Protein AF-T1G4D8-F1 (afdb_monomer_lite)

Structure (mmCIF, N/CA/C/O backbone):
data_AF-T1G4D8-F1
#
_entry.id   AF-T1G4D8-F1
#
loop_
_atom_site.group_PDB
_atom_site.id
_atom_site.type_symbol
_atom_site.label_atom_id
_atom_site.label_alt_id
_atom_site.label_comp_id
_atom_site.label_asym_id
_atom_site.label_entity_id
_atom_site.label_seq_id
_atom_site.pdbx_PDB_ins_code
_atom_site.Cartn_x
_atom_site.Cartn_y
_atom_site.Cartn_z
_atom_site.occupancy
_atom_site.B_iso_or_equiv
_atom_site.auth_seq_id
_atom_site.auth_comp_id
_atom_site.auth_asym_id
_atom_site.auth_atom_id
_atom_site.pdbx_PDB_model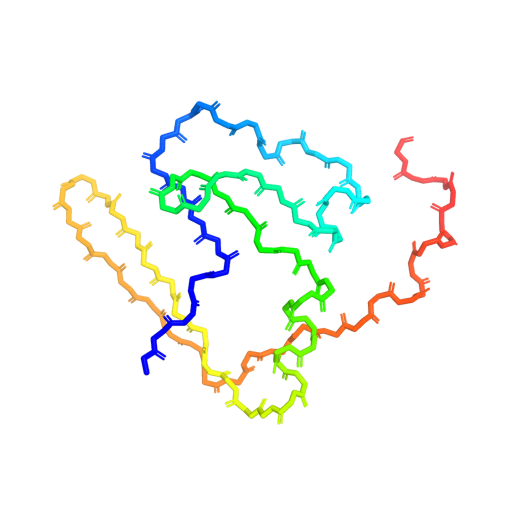_num
ATOM 1 N N . GLY A 1 1 ? -5.899 -12.769 6.773 1.00 92.06 1 GLY A N 1
ATOM 2 C CA . GLY A 1 1 ? -4.905 -12.673 5.680 1.00 92.06 1 GLY A CA 1
ATOM 3 C C . GLY A 1 1 ? -4.496 -11.224 5.486 1.00 92.06 1 GLY A C 1
ATOM 4 O O . GLY A 1 1 ? -5.079 -10.374 6.148 1.00 92.06 1 GLY A O 1
ATOM 5 N N . TRP A 1 2 ? -3.529 -10.943 4.608 1.00 94.75 2 TRP A N 1
ATOM 6 C CA . TRP A 1 2 ? -3.049 -9.580 4.326 1.00 94.75 2 TRP A CA 1
ATOM 7 C C . TRP A 1 2 ? -3.651 -9.024 3.032 1.00 94.75 2 TRP A C 1
ATOM 9 O O . TRP A 1 2 ? -3.683 -9.714 2.014 1.00 94.75 2 TRP A O 1
ATOM 19 N N . ILE A 1 3 ? -4.102 -7.770 3.069 1.00 95.94 3 ILE A N 1
ATOM 20 C CA . ILE A 1 3 ? -4.500 -7.016 1.876 1.00 95.94 3 ILE A CA 1
ATOM 21 C C . ILE A 1 3 ? -3.265 -6.265 1.381 1.00 95.94 3 ILE A C 1
ATOM 23 O O . ILE A 1 3 ? -2.709 -5.441 2.103 1.00 95.94 3 ILE A O 1
ATOM 27 N N . VAL A 1 4 ? -2.836 -6.526 0.146 1.00 96.69 4 VAL A N 1
ATOM 28 C CA . VAL A 1 4 ? -1.714 -5.794 -0.453 1.00 96.69 4 VAL A CA 1
ATOM 29 C C . VAL A 1 4 ? -2.204 -4.413 -0.887 1.00 96.69 4 VAL A C 1
ATOM 31 O O . VAL A 1 4 ? -3.063 -4.301 -1.761 1.00 96.69 4 VAL A O 1
ATOM 34 N N . ILE A 1 5 ? -1.665 -3.364 -0.266 1.00 96.75 5 ILE A N 1
ATOM 35 C CA . ILE A 1 5 ? -2.018 -1.967 -0.571 1.00 96.75 5 ILE A CA 1
ATOM 36 C C . ILE A 1 5 ? -1.027 -1.298 -1.537 1.00 96.75 5 ILE A C 1
ATOM 38 O O . ILE A 1 5 ? -1.394 -0.373 -2.263 1.00 96.75 5 ILE A O 1
ATOM 42 N N . VAL A 1 6 ? 0.215 -1.789 -1.575 1.00 96.75 6 VAL A N 1
ATOM 43 C CA . VAL A 1 6 ? 1.301 -1.331 -2.450 1.00 96.75 6 VAL A CA 1
ATOM 44 C C . VAL A 1 6 ? 2.157 -2.526 -2.827 1.00 96.75 6 VAL A C 1
ATOM 46 O O . VAL A 1 6 ? 2.458 -3.355 -1.972 1.00 96.75 6 VAL A O 1
ATOM 49 N N . GLN A 1 7 ? 2.599 -2.589 -4.079 1.00 96.69 7 GLN A N 1
ATOM 50 C CA . GLN A 1 7 ? 3.596 -3.564 -4.508 1.00 96.69 7 GLN A CA 1
ATOM 51 C C . GLN A 1 7 ? 4.605 -2.921 -5.460 1.00 96.69 7 GLN A C 1
ATOM 53 O O . GLN A 1 7 ? 4.234 -2.172 -6.368 1.00 96.69 7 GLN A O 1
ATOM 58 N N . ARG A 1 8 ? 5.890 -3.219 -5.238 1.00 95.44 8 ARG A N 1
ATOM 59 C CA . ARG A 1 8 ? 7.021 -2.836 -6.091 1.00 95.44 8 ARG A CA 1
ATOM 60 C C . ARG A 1 8 ? 7.854 -4.084 -6.366 1.00 95.44 8 ARG A C 1
ATOM 62 O O . ARG A 1 8 ? 8.520 -4.585 -5.470 1.00 95.44 8 ARG A O 1
ATOM 69 N N . VAL A 1 9 ? 7.788 -4.583 -7.594 1.00 93.44 9 VAL A N 1
ATOM 70 C CA . VAL A 1 9 ? 8.553 -5.747 -8.066 1.00 93.44 9 VAL A CA 1
ATOM 71 C C . VAL A 1 9 ? 9.738 -5.299 -8.917 1.00 93.44 9 VAL A C 1
ATOM 73 O O . VAL A 1 9 ? 10.823 -5.858 -8.807 1.00 93.44 9 VAL A O 1
ATOM 76 N N . ASN A 1 10 ? 9.544 -4.282 -9.761 1.00 89.00 10 ASN A N 1
ATOM 77 C CA . ASN A 1 10 ? 10.578 -3.759 -10.654 1.00 89.00 10 ASN A CA 1
ATOM 78 C C . ASN A 1 10 ? 10.325 -2.275 -11.013 1.00 89.00 10 ASN A C 1
ATOM 80 O O . ASN A 1 10 ? 9.491 -1.602 -10.400 1.00 89.00 10 ASN A O 1
ATOM 84 N N . GLY A 1 11 ? 11.084 -1.747 -11.979 1.00 88.94 11 GLY A N 1
ATOM 85 C CA . GLY A 1 11 ? 11.044 -0.344 -12.409 1.00 88.94 11 GLY A CA 1
ATOM 86 C C . GLY A 1 11 ? 10.007 -0.001 -13.486 1.00 88.94 11 GLY A C 1
ATOM 87 O O . GLY A 1 11 ? 9.934 1.157 -13.883 1.00 88.94 11 GLY A O 1
ATOM 88 N N . ASP A 1 12 ? 9.193 -0.955 -13.947 1.00 90.50 12 ASP A N 1
ATOM 89 C CA . ASP A 1 12 ? 8.398 -0.805 -15.184 1.00 90.50 12 ASP A CA 1
ATOM 90 C C . ASP A 1 12 ? 7.161 0.099 -15.036 1.00 90.50 12 ASP A C 1
ATOM 92 O O . ASP A 1 12 ? 6.469 0.401 -16.006 1.00 90.50 12 ASP A O 1
ATOM 96 N N . GLN A 1 13 ? 6.851 0.532 -13.815 1.00 92.12 13 GLN A N 1
ATOM 97 C CA . GLN A 1 13 ? 5.729 1.414 -13.514 1.00 92.12 13 GLN A CA 1
ATOM 98 C C . GLN A 1 13 ? 6.244 2.656 -12.793 1.00 92.12 13 GLN A C 1
ATOM 100 O O . GLN A 1 13 ? 6.814 2.563 -11.706 1.00 92.12 13 GLN A O 1
ATOM 105 N N . SER A 1 14 ? 5.964 3.836 -13.347 1.00 92.75 14 SER A N 1
ATOM 106 C CA . SER A 1 14 ? 6.247 5.092 -12.650 1.00 92.75 14 SER A CA 1
ATOM 107 C C . SER A 1 14 ? 5.316 5.282 -11.448 1.00 92.75 14 SER A C 1
ATOM 109 O O . SER A 1 14 ? 4.090 5.158 -11.566 1.00 92.75 14 SER A O 1
ATOM 111 N N . PHE A 1 15 ? 5.920 5.638 -10.311 1.00 94.81 15 PHE A N 1
ATOM 112 C CA . PHE A 1 15 ? 5.249 6.125 -9.101 1.00 94.81 15 PHE A CA 1
ATOM 113 C C . PHE A 1 15 ? 5.382 7.648 -8.955 1.00 94.81 15 PHE A C 1
ATOM 115 O O . PHE A 1 15 ? 4.884 8.229 -7.999 1.00 94.81 15 PHE A O 1
ATOM 122 N N . TYR A 1 16 ? 5.998 8.336 -9.916 1.00 95.25 16 TYR A N 1
ATOM 123 C CA . TYR A 1 16 ? 5.914 9.790 -9.982 1.00 95.25 16 TYR A CA 1
ATOM 124 C C . TYR A 1 16 ? 4.570 10.169 -10.621 1.00 95.25 16 TYR A C 1
ATOM 126 O O . TYR A 1 16 ? 4.422 10.155 -11.845 1.00 95.25 16 TYR A O 1
ATOM 134 N N . ARG A 1 17 ? 3.550 10.375 -9.779 1.00 93.62 17 ARG A N 1
ATOM 135 C CA . ARG A 1 17 ? 2.144 10.576 -10.168 1.00 93.62 17 ARG A CA 1
ATOM 136 C C . ARG A 1 17 ? 1.536 11.760 -9.417 1.00 93.62 17 ARG A C 1
ATOM 138 O O . ARG A 1 17 ? 1.9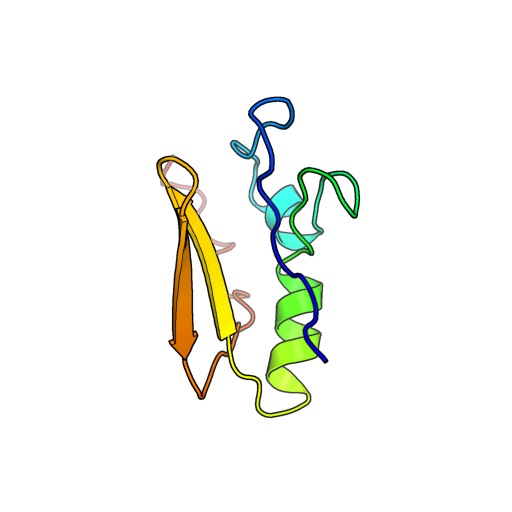80 12.098 -8.326 1.00 93.62 17 ARG A O 1
ATOM 145 N N . ASN A 1 18 ? 0.497 12.360 -9.996 1.00 93.69 18 ASN A N 1
ATOM 146 C CA . ASN A 1 18 ? -0.238 13.451 -9.357 1.00 93.69 18 ASN A CA 1
ATOM 147 C C . ASN A 1 18 ? -1.151 12.953 -8.218 1.00 93.69 18 ASN A C 1
ATOM 149 O O . ASN A 1 18 ? -1.419 11.755 -8.082 1.00 93.69 18 ASN A O 1
ATOM 153 N N . TRP A 1 19 ? -1.664 13.898 -7.427 1.00 93.12 19 TRP A N 1
ATOM 154 C CA . TRP A 1 19 ? -2.545 13.622 -6.289 1.00 93.12 19 TRP A CA 1
ATOM 155 C C . TRP A 1 19 ? -3.781 12.802 -6.665 1.00 93.12 19 TRP A C 1
ATOM 157 O O . TRP A 1 19 ? -4.075 11.805 -6.011 1.00 93.12 19 TRP A O 1
ATOM 167 N N . ALA A 1 20 ? -4.477 13.179 -7.742 1.00 94.25 20 ALA A N 1
ATOM 168 C CA . ALA A 1 20 ? -5.683 12.482 -8.187 1.00 94.25 20 ALA A CA 1
ATOM 169 C C . ALA A 1 20 ? -5.415 10.990 -8.454 1.00 94.25 20 ALA A C 1
ATOM 171 O O . ALA A 1 20 ? -6.196 10.137 -8.041 1.00 94.25 20 ALA A O 1
ATOM 172 N N . THR A 1 21 ? -4.262 10.673 -9.049 1.00 95.44 21 THR A N 1
ATOM 173 C CA . THR A 1 21 ? -3.837 9.296 -9.335 1.00 95.44 21 THR A CA 1
ATOM 174 C C . THR A 1 21 ? -3.520 8.515 -8.054 1.00 95.44 21 THR A C 1
ATOM 176 O O . THR A 1 21 ? -3.891 7.350 -7.921 1.00 95.44 21 THR A O 1
ATOM 179 N N . TYR A 1 22 ? -2.872 9.144 -7.069 1.00 95.19 22 TYR A N 1
ATOM 180 C CA . TYR A 1 22 ? -2.632 8.529 -5.755 1.00 95.19 22 TYR A CA 1
ATOM 181 C C . TYR A 1 22 ? -3.919 8.333 -4.947 1.00 95.19 22 TYR A C 1
ATOM 183 O O . TYR A 1 22 ? -4.051 7.350 -4.208 1.00 95.19 22 TYR A O 1
ATOM 191 N N . LYS A 1 23 ? -4.881 9.242 -5.112 1.00 94.56 23 LYS A N 1
ATOM 192 C CA . LYS A 1 23 ? -6.204 9.164 -4.499 1.00 94.56 23 LYS A CA 1
ATOM 193 C C . LYS A 1 23 ? -6.988 7.962 -5.032 1.00 94.56 23 LYS A C 1
ATOM 195 O O . LYS A 1 23 ? -7.444 7.148 -4.229 1.00 94.56 23 LYS A O 1
ATOM 200 N N . SER A 1 24 ? -7.053 7.803 -6.358 1.00 95.81 24 SER A N 1
ATOM 201 C CA . SER A 1 24 ? -7.804 6.730 -7.031 1.00 95.81 24 SER A CA 1
ATOM 202 C C . SER A 1 24 ? -7.120 5.358 -7.003 1.00 95.81 24 SER A C 1
ATOM 204 O O . SER A 1 24 ? -7.796 4.326 -6.995 1.00 95.81 24 SER A O 1
ATOM 206 N N . GLY A 1 25 ? -5.785 5.328 -7.009 1.00 96.56 25 GLY A N 1
ATOM 207 C CA . GLY A 1 25 ? -5.014 4.110 -7.262 1.00 96.56 25 GLY A CA 1
ATOM 208 C C . GLY A 1 25 ? -4.535 4.003 -8.709 1.00 96.56 25 GLY A C 1
ATOM 209 O O . GLY A 1 25 ? -5.087 4.639 -9.608 1.00 96.56 25 GLY A O 1
ATOM 210 N N . PHE A 1 26 ? -3.492 3.200 -8.927 1.00 96.81 26 PHE A N 1
ATOM 211 C CA . PHE A 1 26 ? -2.902 2.951 -10.246 1.00 96.81 26 PHE A CA 1
ATOM 212 C C . PHE A 1 26 ? -2.073 1.662 -10.278 1.00 96.81 26 PHE A C 1
ATOM 214 O O . PHE A 1 26 ? -1.687 1.125 -9.241 1.00 96.81 26 PHE A O 1
ATOM 221 N N . GLY A 1 27 ? -1.728 1.214 -11.488 1.00 95.69 27 GLY A N 1
ATOM 222 C CA . GLY A 1 27 ? -0.889 0.039 -11.724 1.00 95.69 27 GLY A CA 1
ATOM 223 C C . GLY A 1 27 ? -1.689 -1.247 -11.926 1.00 95.69 27 GLY A C 1
ATOM 224 O O . GLY A 1 27 ? -2.909 -1.219 -12.073 1.00 95.69 27 GLY A O 1
ATOM 225 N N . ILE A 1 28 ? -0.979 -2.373 -11.973 1.00 94.31 28 ILE A N 1
ATOM 226 C CA . ILE A 1 28 ? -1.551 -3.692 -12.268 1.00 94.31 28 ILE A CA 1
ATOM 227 C C . ILE A 1 28 ? -1.381 -4.577 -11.037 1.00 94.31 28 ILE A C 1
ATOM 229 O O . ILE A 1 28 ? -0.268 -4.747 -10.534 1.00 94.31 28 ILE A O 1
ATOM 233 N N . TYR A 1 29 ? -2.488 -5.147 -10.566 1.00 87.06 29 TYR A N 1
ATOM 234 C CA . TYR A 1 29 ? -2.492 -6.065 -9.431 1.00 87.06 29 TYR A CA 1
ATOM 235 C C . TYR A 1 29 ? -1.549 -7.259 -9.685 1.00 87.06 29 TYR A C 1
ATOM 237 O O . TYR A 1 29 ? -1.418 -7.709 -10.822 1.00 87.06 29 TYR A O 1
ATOM 245 N N . TYR A 1 30 ? -0.852 -7.730 -8.645 1.00 86.25 30 TYR A N 1
ATOM 246 C CA . TYR A 1 30 ? 0.254 -8.710 -8.709 1.00 86.25 30 TYR A CA 1
ATOM 247 C C . TYR A 1 30 ? 1.530 -8.272 -9.452 1.00 86.25 30 TYR A C 1
ATOM 249 O O . TYR A 1 30 ? 2.465 -9.063 -9.583 1.00 86.25 30 TYR A O 1
ATOM 257 N N . ARG A 1 31 ? 1.601 -7.029 -9.939 1.00 92.69 31 ARG A N 1
ATOM 258 C CA . ARG A 1 31 ? 2.822 -6.424 -10.490 1.00 92.69 31 ARG A CA 1
ATOM 259 C C . ARG A 1 31 ? 3.223 -5.226 -9.632 1.00 92.69 31 ARG A C 1
ATOM 261 O O . ARG A 1 31 ? 3.417 -5.350 -8.430 1.00 92.69 31 ARG A O 1
ATOM 268 N N . ASN A 1 32 ? 3.339 -4.054 -10.246 1.00 95.81 32 ASN A N 1
ATOM 269 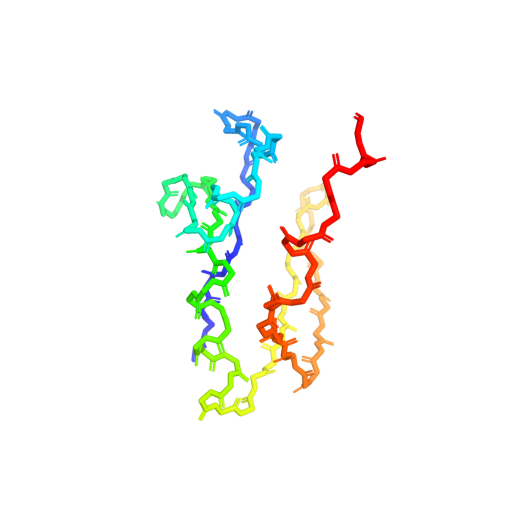C CA . ASN A 1 32 ? 3.535 -2.800 -9.546 1.00 95.81 32 ASN A CA 1
ATOM 270 C C . ASN A 1 32 ? 2.193 -2.077 -9.454 1.00 95.81 32 ASN A C 1
ATOM 272 O O . ASN A 1 32 ? 1.614 -1.737 -10.492 1.00 95.81 32 ASN A O 1
ATOM 276 N N . PHE A 1 33 ? 1.711 -1.820 -8.241 1.00 96.94 33 PHE A N 1
ATOM 277 C CA . PHE A 1 33 ? 0.465 -1.083 -8.052 1.00 96.94 33 PHE A CA 1
ATOM 278 C C . PHE A 1 33 ? 0.409 -0.319 -6.730 1.00 96.94 33 PHE A C 1
ATOM 280 O O . PHE A 1 33 ? 1.168 -0.576 -5.793 1.00 96.94 33 PHE A O 1
ATOM 287 N N . TRP A 1 34 ? -0.530 0.620 -6.693 1.00 97.56 34 TRP A N 1
ATOM 288 C CA . TRP A 1 34 ? -0.951 1.401 -5.542 1.00 97.56 34 TRP A CA 1
ATOM 289 C C . TRP A 1 34 ? -2.475 1.314 -5.444 1.00 97.56 34 TRP A C 1
ATOM 291 O O . TRP A 1 34 ? -3.177 1.673 -6.392 1.00 97.56 34 TRP A O 1
ATOM 301 N N . LEU A 1 35 ? -2.998 0.833 -4.314 1.00 97.19 35 LEU A N 1
ATOM 302 C CA . LEU A 1 35 ? -4.428 0.555 -4.147 1.00 97.19 35 LEU A CA 1
ATOM 303 C C . LEU A 1 35 ? -5.308 1.807 -4.306 1.00 97.19 35 LEU A C 1
ATOM 305 O O . LEU A 1 35 ? -6.412 1.719 -4.850 1.00 97.19 35 LEU A O 1
ATOM 309 N N . GLY A 1 36 ? -4.798 2.959 -3.863 1.00 96.50 36 GLY A N 1
ATOM 310 C CA . GLY A 1 36 ? -5.516 4.232 -3.800 1.00 96.50 36 GLY A CA 1
ATOM 311 C C . GLY A 1 36 ? -5.838 4.648 -2.366 1.00 96.50 36 GLY A C 1
ATOM 312 O O . GLY A 1 36 ? -6.276 3.830 -1.553 1.00 96.50 36 GLY A O 1
ATOM 313 N N . LEU A 1 37 ? -5.621 5.928 -2.052 1.00 96.00 37 LEU A N 1
ATOM 314 C CA . LEU A 1 37 ? -5.850 6.476 -0.710 1.00 96.00 37 LEU A CA 1
ATOM 315 C C . LEU A 1 37 ? -7.321 6.408 -0.291 1.00 96.00 37 LEU A C 1
ATOM 317 O O . LEU A 1 37 ? -7.590 6.156 0.877 1.00 96.00 37 LEU A O 1
ATOM 321 N N . GLU A 1 38 ? -8.272 6.572 -1.216 1.00 95.50 38 GLU A N 1
ATOM 322 C CA . GLU A 1 38 ? -9.705 6.466 -0.890 1.00 95.50 38 GLU A CA 1
ATOM 323 C C . GLU A 1 38 ? -10.073 5.067 -0.388 1.00 95.50 38 GLU A C 1
ATOM 325 O O . GLU A 1 38 ? -10.730 4.925 0.643 1.00 95.50 38 GLU A O 1
ATOM 330 N N . LYS A 1 39 ? -9.584 4.026 -1.069 1.00 95.69 39 LYS A N 1
ATOM 331 C CA . LYS A 1 39 ? -9.818 2.633 -0.666 1.00 95.69 39 LYS A CA 1
ATOM 332 C C . LYS A 1 39 ? -9.103 2.310 0.642 1.00 95.69 39 LYS A C 1
ATOM 334 O O . LYS A 1 39 ? -9.683 1.675 1.513 1.00 95.69 39 LYS A O 1
ATOM 339 N N . MET A 1 40 ? -7.862 2.773 0.812 1.00 96.44 40 MET A N 1
ATOM 340 C CA . MET A 1 40 ? -7.123 2.591 2.067 1.00 96.44 40 MET A CA 1
ATOM 341 C C . MET A 1 40 ? -7.789 3.299 3.247 1.00 96.44 40 MET A C 1
ATOM 343 O O . MET A 1 40 ? -7.831 2.746 4.344 1.00 96.44 40 MET A O 1
ATOM 347 N N . HIS A 1 41 ? -8.345 4.490 3.030 1.00 95.31 41 HIS A N 1
ATOM 348 C CA . HIS A 1 41 ? -9.119 5.198 4.039 1.00 95.31 41 HIS A CA 1
ATOM 349 C C . HIS A 1 41 ? -10.361 4.399 4.443 1.00 95.31 41 HIS A C 1
ATOM 351 O O . HIS A 1 41 ? -10.559 4.143 5.628 1.00 95.31 41 HIS A O 1
ATOM 357 N N . GLN A 1 42 ? -11.160 3.942 3.473 1.00 95.44 42 GLN A N 1
ATOM 358 C CA . GLN A 1 42 ? -12.342 3.113 3.741 1.00 95.44 42 GLN A CA 1
ATOM 359 C C . GLN A 1 42 ? -11.981 1.831 4.506 1.00 95.44 42 GLN A C 1
ATOM 361 O O . GLN A 1 42 ? -12.640 1.495 5.486 1.00 95.44 42 GLN A O 1
ATOM 366 N N . LEU A 1 43 ? -10.900 1.147 4.111 1.00 95.56 43 LEU A N 1
ATOM 367 C CA . LEU A 1 43 ? -10.420 -0.054 4.796 1.00 95.56 43 LEU A CA 1
ATOM 368 C C . LEU A 1 43 ? -10.018 0.257 6.239 1.00 95.56 43 LEU A C 1
ATOM 370 O O . LEU A 1 43 ? -10.625 -0.256 7.172 1.00 95.56 43 LEU A O 1
ATOM 374 N N . THR A 1 44 ? -9.045 1.142 6.435 1.00 95.88 44 THR A N 1
ATOM 375 C CA . THR A 1 44 ? -8.423 1.385 7.749 1.00 95.88 44 THR A CA 1
ATOM 376 C C . THR A 1 44 ? -9.301 2.161 8.736 1.00 95.88 44 THR A C 1
ATOM 378 O O . THR A 1 44 ? -8.963 2.293 9.910 1.00 95.88 44 THR A O 1
ATOM 381 N N . THR A 1 45 ? -10.443 2.690 8.291 1.00 95.12 45 THR A N 1
ATOM 382 C CA . THR A 1 45 ? -11.464 3.260 9.183 1.00 95.12 45 THR A CA 1
ATOM 383 C C . THR A 1 45 ? -12.563 2.274 9.559 1.00 95.12 45 THR A C 1
ATOM 385 O O . THR A 1 45 ? -13.221 2.492 10.573 1.00 95.12 45 THR A O 1
ATOM 388 N N . SER A 1 46 ? -12.740 1.190 8.796 1.00 96.06 46 SER A N 1
ATOM 389 C CA . SER A 1 46 ? -13.774 0.179 9.055 1.00 96.06 46 SER A CA 1
ATOM 390 C C . SER A 1 46 ? -13.458 -0.751 10.231 1.00 96.06 46 SER A C 1
ATOM 392 O O . SER A 1 46 ? -14.375 -1.296 10.840 1.00 96.06 46 SER A O 1
ATOM 394 N N . ALA A 1 47 ? -12.178 -0.933 10.557 1.00 95.38 47 ALA A N 1
ATOM 395 C CA . ALA A 1 47 ? -11.705 -1.732 11.683 1.00 95.38 47 ALA A CA 1
ATOM 396 C C . ALA A 1 47 ? -10.281 -1.305 12.069 1.00 95.38 47 ALA A C 1
ATOM 398 O O . ALA A 1 47 ? -9.692 -0.440 11.419 1.00 95.38 47 ALA A O 1
ATOM 399 N N . ASP A 1 48 ? -9.732 -1.918 13.114 1.00 96.31 48 ASP A N 1
ATOM 400 C CA . ASP A 1 48 ? -8.315 -1.785 13.444 1.00 96.31 48 ASP A CA 1
ATOM 401 C C . ASP A 1 48 ? -7.484 -2.710 12.545 1.00 96.31 48 ASP A C 1
ATOM 403 O O . ASP A 1 48 ? -7.757 -3.910 12.446 1.00 96.31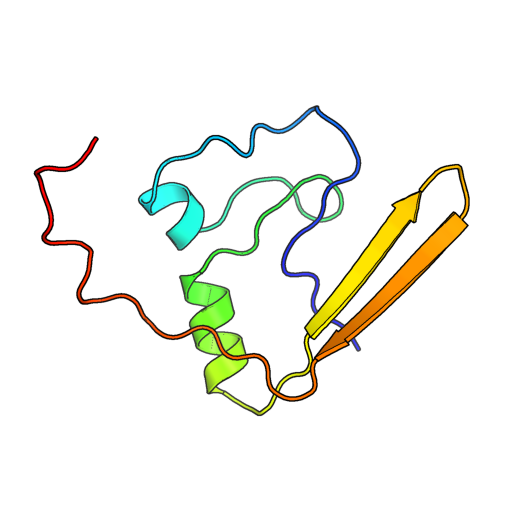 48 ASP A O 1
ATOM 407 N N . TYR A 1 49 ? -6.501 -2.141 11.853 1.00 97.25 49 TYR A N 1
ATOM 408 C CA . TYR A 1 49 ? -5.647 -2.861 10.917 1.00 97.25 49 TYR A CA 1
ATOM 409 C C . TYR A 1 49 ? -4.187 -2.675 11.291 1.00 97.25 49 TYR A C 1
ATOM 411 O O . TYR A 1 49 ? -3.733 -1.568 11.575 1.00 97.25 49 TYR A O 1
ATOM 419 N 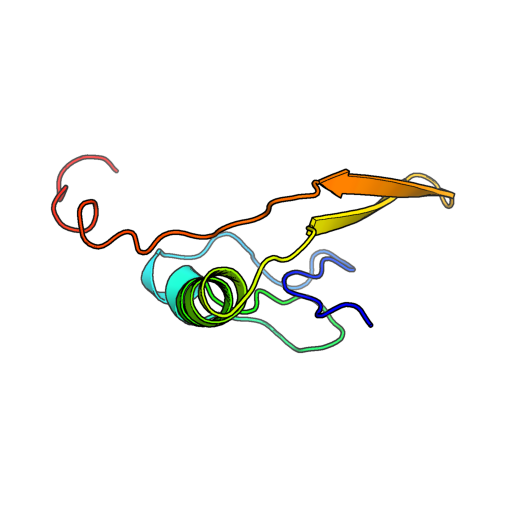N . ARG A 1 50 ? -3.428 -3.762 11.159 1.00 97.75 50 ARG A N 1
ATOM 420 C CA . ARG A 1 50 ? -1.970 -3.723 11.211 1.00 97.75 50 ARG A CA 1
ATOM 421 C C . ARG A 1 50 ? -1.407 -3.440 9.822 1.00 97.75 50 ARG A C 1
ATOM 423 O O . ARG A 1 50 ? -1.968 -3.893 8.822 1.00 97.75 50 ARG A O 1
ATOM 430 N N . LEU A 1 51 ? -0.293 -2.722 9.754 1.00 98.00 51 LEU A N 1
ATOM 431 C CA . LEU A 1 51 ? 0.500 -2.574 8.534 1.00 98.00 51 LEU A CA 1
ATOM 432 C C . LEU A 1 51 ? 1.715 -3.488 8.620 1.00 98.00 51 LEU A C 1
ATOM 434 O O . LEU A 1 51 ? 2.426 -3.446 9.615 1.00 98.00 51 LEU A O 1
ATOM 438 N N . ARG A 1 52 ? 1.984 -4.247 7.557 1.00 98.25 52 ARG A N 1
ATOM 439 C CA . ARG A 1 52 ? 3.229 -4.996 7.379 1.00 98.25 52 ARG A CA 1
ATOM 440 C C . ARG A 1 52 ? 3.971 -4.472 6.159 1.00 98.25 52 ARG A C 1
ATOM 442 O O . ARG A 1 52 ? 3.378 -4.337 5.089 1.00 98.25 52 ARG A O 1
ATOM 449 N N . LEU A 1 53 ? 5.262 -4.207 6.315 1.00 97.19 53 LEU A N 1
ATOM 450 C CA . LEU A 1 53 ? 6.178 -3.921 5.215 1.00 97.19 53 LEU A CA 1
ATOM 451 C C . LEU A 1 53 ? 7.018 -5.165 4.950 1.00 97.19 53 LEU A C 1
ATOM 453 O O . LEU A 1 53 ? 7.550 -5.750 5.886 1.00 97.19 53 LEU A O 1
ATOM 457 N N . GLU A 1 54 ? 7.150 -5.557 3.687 1.00 97.62 54 GLU A N 1
ATOM 458 C CA . GLU A 1 54 ? 8.023 -6.651 3.259 1.00 97.62 54 GLU A CA 1
ATOM 459 C C . GLU A 1 54 ? 8.986 -6.131 2.192 1.00 97.62 54 GLU A C 1
ATOM 461 O O . GLU A 1 54 ? 8.561 -5.548 1.193 1.00 97.62 54 GLU A O 1
ATOM 466 N N . ILE A 1 55 ? 10.289 -6.319 2.410 1.00 97.12 55 ILE A N 1
ATOM 467 C CA . ILE A 1 55 ? 11.339 -5.826 1.514 1.00 97.12 55 ILE A CA 1
ATOM 468 C C . ILE A 1 55 ? 12.331 -6.951 1.226 1.00 97.12 55 ILE A C 1
ATOM 470 O O . ILE A 1 55 ? 12.820 -7.613 2.141 1.00 97.12 55 ILE A O 1
ATOM 474 N N . LEU A 1 56 ? 12.652 -7.143 -0.053 1.00 96.38 56 LEU A N 1
ATOM 475 C CA . LEU A 1 56 ? 13.705 -8.042 -0.510 1.00 96.38 56 LEU A CA 1
ATOM 476 C C . LEU A 1 56 ? 14.979 -7.236 -0.781 1.00 96.38 56 LEU A C 1
ATOM 478 O O . LEU A 1 56 ? 15.016 -6.429 -1.708 1.00 96.38 56 LEU A O 1
ATOM 482 N N . ILE A 1 57 ? 16.029 -7.466 0.008 1.00 95.31 57 ILE A N 1
ATOM 483 C CA . ILE A 1 57 ? 17.335 -6.812 -0.148 1.00 95.31 57 ILE A CA 1
ATOM 484 C C . ILE A 1 57 ? 18.390 -7.901 -0.308 1.00 95.31 57 ILE A C 1
ATOM 486 O O . ILE A 1 57 ? 18.521 -8.774 0.549 1.00 95.31 57 ILE A O 1
ATOM 490 N N . SER A 1 58 ? 19.126 -7.868 -1.421 1.00 95.50 58 SER A N 1
ATOM 491 C CA . SER A 1 58 ? 20.209 -8.820 -1.716 1.00 95.50 58 SER A CA 1
ATOM 492 C C . SER A 1 58 ? 19.802 -10.294 -1.538 1.00 95.50 58 SER A C 1
ATOM 494 O O . SER A 1 58 ? 20.540 -11.090 -0.966 1.00 95.50 58 SER A O 1
A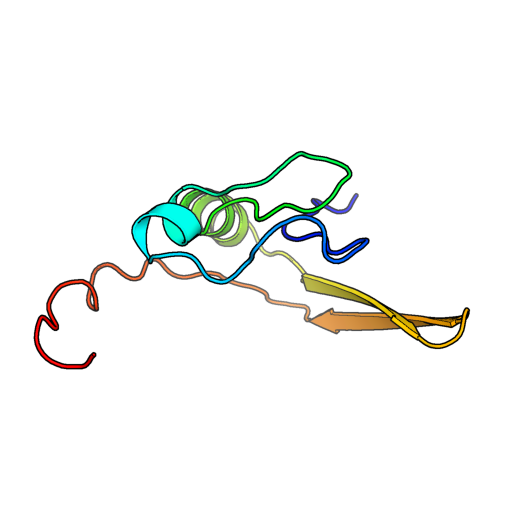TOM 496 N N . GLY A 1 59 ? 18.596 -10.656 -1.993 1.00 96.38 59 GLY A N 1
ATOM 497 C CA . GLY A 1 59 ? 18.069 -12.026 -1.917 1.00 96.38 59 GLY A CA 1
ATOM 498 C C . GLY A 1 59 ? 17.481 -12.434 -0.560 1.00 96.38 59 GLY A C 1
ATOM 499 O O . GLY A 1 59 ? 17.000 -13.558 -0.433 1.00 96.38 59 GLY A O 1
ATOM 500 N N . LYS A 1 60 ? 17.469 -11.544 0.441 1.00 97.75 60 LYS A N 1
ATOM 501 C CA . LYS A 1 60 ? 16.898 -11.803 1.768 1.00 97.75 60 LYS A CA 1
ATOM 502 C C . LYS A 1 60 ? 15.667 -10.941 2.045 1.00 97.75 60 LYS A C 1
ATOM 504 O O . LYS A 1 60 ? 15.672 -9.738 1.791 1.00 97.75 60 LYS A O 1
ATOM 509 N N . TRP A 1 61 ? 14.630 -11.569 2.593 1.00 97.25 61 TRP A N 1
ATOM 510 C CA . TRP A 1 61 ? 13.410 -10.893 3.024 1.00 97.25 61 TRP A CA 1
ATOM 511 C C . TRP A 1 61 ? 13.560 -10.287 4.420 1.00 97.25 61 TRP A C 1
ATOM 513 O O . TRP A 1 61 ? 14.082 -10.924 5.337 1.00 97.25 61 TRP A O 1
ATOM 523 N N . TYR A 1 62 ? 13.051 -9.070 4.562 1.00 97.94 62 TYR A N 1
ATOM 524 C CA . TYR A 1 62 ? 12.928 -8.318 5.803 1.00 97.94 62 TYR A CA 1
ATOM 525 C C . TYR A 1 62 ? 11.474 -7.894 5.970 1.00 97.94 62 TYR A C 1
ATOM 527 O O . TYR A 1 62 ? 10.817 -7.562 4.980 1.00 97.94 62 TYR A O 1
ATOM 535 N N . SER A 1 63 ? 10.981 -7.893 7.208 1.00 97.44 63 SER A N 1
ATOM 536 C CA . SER A 1 63 ? 9.645 -7.391 7.504 1.00 97.44 63 SER A CA 1
ATOM 537 C C . SER A 1 63 ? 9.593 -6.590 8.789 1.00 97.44 63 SER A C 1
ATOM 539 O O . SER A 1 63 ? 10.297 -6.925 9.739 1.00 97.44 63 SER A O 1
ATOM 541 N N . ASP A 1 64 ? 8.708 -5.600 8.809 1.00 97.69 64 ASP A N 1
ATOM 542 C CA . ASP A 1 64 ? 8.358 -4.822 9.995 1.00 97.69 64 ASP A CA 1
ATOM 543 C C . ASP A 1 64 ? 6.835 -4.630 10.062 1.00 97.69 64 ASP A C 1
ATOM 545 O O . ASP A 1 64 ? 6.164 -4.657 9.022 1.00 97.69 64 ASP A O 1
ATOM 549 N N . GLU A 1 65 ? 6.289 -4.479 11.268 1.00 97.94 65 GLU A N 1
ATOM 550 C CA . GLU A 1 65 ? 4.847 -4.405 11.528 1.00 97.94 65 GLU A CA 1
ATOM 551 C C . GLU A 1 65 ? 4.476 -3.230 12.448 1.00 97.94 65 GLU A C 1
ATOM 553 O O . GLU A 1 65 ? 5.189 -2.905 13.392 1.00 97.94 65 GLU A O 1
ATOM 558 N N . TYR A 1 66 ? 3.319 -2.615 12.187 1.00 96.75 66 TYR A N 1
ATOM 559 C CA . TYR A 1 66 ? 2.740 -1.536 12.992 1.00 96.75 66 TYR A CA 1
ATOM 560 C C . TYR A 1 66 ? 1.298 -1.883 13.357 1.00 96.75 66 TYR A C 1
ATOM 562 O O . TYR A 1 66 ? 0.479 -2.105 12.464 1.00 96.75 66 TYR A O 1
ATOM 570 N N . ASP A 1 67 ? 0.975 -1.896 14.651 1.00 94.88 67 ASP A N 1
ATOM 571 C CA . ASP A 1 67 ? -0.272 -2.496 15.147 1.00 94.88 67 ASP A CA 1
ATOM 572 C C . ASP A 1 67 ? -1.543 -1.656 14.920 1.00 94.88 67 ASP A C 1
ATOM 574 O O . ASP A 1 67 ? -2.637 -2.210 14.901 1.00 94.88 67 ASP A O 1
ATOM 578 N N . HIS A 1 68 ? -1.410 -0.346 14.682 1.00 95.25 68 HIS A N 1
ATOM 579 C CA . HIS A 1 68 ? -2.546 0.576 14.539 1.00 95.25 68 HIS A CA 1
ATOM 580 C C . HIS A 1 68 ? -2.367 1.505 13.338 1.00 95.25 68 HIS A C 1
ATOM 582 O O . HIS A 1 68 ? -2.026 2.685 13.466 1.00 95.25 68 HIS A O 1
ATOM 588 N N . PHE A 1 69 ? -2.564 0.966 12.138 1.00 95.81 69 PHE A N 1
ATOM 589 C CA . PHE A 1 69 ? -2.408 1.714 10.899 1.00 95.81 69 PHE A CA 1
ATOM 590 C C . PHE A 1 69 ? -3.724 2.335 10.439 1.00 95.81 69 PHE A C 1
ATOM 592 O O . PHE A 1 69 ? -4.713 1.644 10.190 1.00 95.81 69 PHE A O 1
ATOM 599 N N . LYS A 1 70 ? -3.710 3.660 10.255 1.00 95.19 70 LYS A N 1
ATOM 600 C CA . LYS A 1 70 ? -4.877 4.421 9.813 1.00 95.19 70 LYS A CA 1
ATOM 601 C C . LYS A 1 70 ? -4.518 5.451 8.758 1.00 95.19 70 LYS A C 1
ATOM 603 O O . LYS A 1 70 ? -3.605 6.252 8.940 1.00 95.19 70 LYS A O 1
ATOM 608 N N . VAL A 1 71 ? -5.286 5.463 7.674 1.00 94.12 71 VAL A N 1
ATOM 609 C CA . VAL A 1 71 ? -5.233 6.513 6.655 1.00 94.12 71 VAL A CA 1
ATOM 610 C C . VAL A 1 71 ? -6.423 7.435 6.873 1.00 94.12 71 VAL A C 1
ATOM 612 O O . VAL A 1 71 ? -7.573 7.030 6.713 1.00 94.12 71 VAL A O 1
ATOM 615 N N . PHE A 1 72 ? -6.162 8.685 7.245 1.00 88.75 72 PHE A N 1
ATOM 616 C CA . PHE A 1 72 ? -7.207 9.695 7.401 1.00 88.75 72 PHE A CA 1
ATOM 617 C C . PHE A 1 72 ? -7.520 10.381 6.070 1.00 88.75 72 PHE A C 1
ATOM 619 O O . PHE A 1 72 ? -6.657 10.513 5.201 1.00 88.75 72 PHE A O 1
ATOM 626 N N . PHE A 1 73 ? -8.767 10.823 5.907 1.00 77.56 73 PHE A N 1
ATOM 627 C CA . PHE A 1 73 ? -9.166 11.547 4.710 1.00 77.56 73 PHE A CA 1
ATOM 628 C C . PHE A 1 73 ? -8.554 12.951 4.744 1.00 77.56 73 PHE A C 1
ATOM 630 O O . PHE A 1 73 ? -8.860 13.759 5.620 1.00 77.56 73 PHE A O 1
ATOM 637 N N . ILE A 1 74 ? -7.713 13.264 3.762 1.00 64.44 74 ILE A N 1
ATOM 638 C CA . ILE A 1 74 ? -7.156 14.605 3.586 1.00 64.44 74 ILE A CA 1
ATOM 639 C C . ILE A 1 74 ? -8.162 15.428 2.767 1.00 64.44 74 ILE A C 1
ATOM 641 O O . ILE A 1 74 ? -8.014 15.583 1.559 1.00 64.44 74 ILE A O 1
ATOM 645 N N . LEU A 1 75 ? -9.235 15.916 3.404 1.00 55.91 75 LEU A N 1
ATOM 646 C CA . LEU A 1 75 ? -10.144 16.897 2.779 1.00 55.91 75 LEU A CA 1
ATOM 647 C C . LEU A 1 75 ? -9.550 18.311 2.831 1.00 55.91 75 LEU A C 1
ATOM 649 O O . LEU A 1 75 ? -9.932 19.157 2.032 1.00 55.91 75 LEU A O 1
ATOM 653 N N . HIS A 1 76 ? -8.601 18.572 3.736 1.00 51.41 76 HIS A N 1
ATOM 654 C CA . HIS A 1 76 ? -8.207 19.943 4.069 1.00 51.41 76 HIS A CA 1
ATOM 655 C C . HIS A 1 76 ? -6.951 20.483 3.366 1.00 51.41 76 HIS A C 1
ATOM 657 O O . HIS A 1 76 ? -6.672 21.670 3.497 1.00 51.41 76 HIS A O 1
ATOM 663 N N . LEU A 1 77 ? -6.211 19.666 2.604 1.00 48.25 77 LEU A N 1
ATOM 664 C CA . LEU A 1 77 ? -4.996 20.119 1.896 1.00 48.25 77 LEU A CA 1
ATOM 665 C C . LEU A 1 77 ? -5.175 20.277 0.378 1.00 48.25 77 LEU A C 1
ATOM 667 O O . LEU A 1 77 ? -4.248 20.708 -0.297 1.00 48.25 77 LEU A O 1
ATOM 671 N N . CYS A 1 78 ? -6.361 20.000 -0.177 1.00 49.81 78 CYS A N 1
ATOM 672 C CA . CYS A 1 78 ? -6.646 20.303 -1.587 1.00 49.81 78 CYS A CA 1
ATOM 673 C C . CYS A 1 78 ? -6.889 21.801 -1.865 1.00 49.81 78 CYS A C 1
ATOM 675 O O . CYS A 1 78 ? -7.124 22.157 -3.015 1.00 49.81 78 CYS A O 1
ATOM 677 N N . TYR A 1 79 ? -6.801 22.673 -0.853 1.00 44.91 79 TYR A N 1
ATOM 678 C CA . TYR A 1 79 ? -6.850 24.130 -1.012 1.00 44.91 79 TYR A CA 1
ATOM 679 C C . TYR A 1 79 ? -5.528 24.784 -0.581 1.00 44.91 79 TYR A C 1
ATOM 681 O O . TYR A 1 79 ? -5.504 25.681 0.254 1.00 44.91 79 TYR A O 1
ATOM 689 N N . ILE A 1 80 ? -4.402 24.317 -1.124 1.00 48.62 80 ILE A N 1
ATOM 690 C CA . ILE A 1 80 ? -3.174 25.122 -1.189 1.00 48.62 80 ILE A CA 1
ATOM 691 C C . ILE A 1 80 ? -2.750 25.159 -2.661 1.00 48.62 80 ILE A C 1
ATOM 693 O O . ILE A 1 80 ? -2.066 24.244 -3.118 1.00 48.62 80 ILE A O 1
ATOM 697 N N . PRO A 1 81 ? -3.191 26.166 -3.433 1.00 45.69 81 PRO A N 1
ATOM 698 C CA . PRO A 1 81 ? -2.818 26.301 -4.837 1.00 45.69 81 PRO A CA 1
ATOM 699 C C . PRO A 1 81 ? -1.406 26.882 -5.065 1.00 45.69 81 PRO A C 1
ATOM 701 O O . PRO A 1 81 ? -1.092 27.205 -6.202 1.00 45.69 81 PRO A O 1
ATOM 704 N N . GLU A 1 82 ? -0.541 27.013 -4.047 1.00 47.25 82 GLU A N 1
ATOM 705 C CA . GLU A 1 82 ? 0.686 27.829 -4.175 1.00 47.25 82 GLU A CA 1
ATOM 706 C C . GLU A 1 82 ? 2.008 27.208 -3.688 1.00 47.25 82 GLU A C 1
ATOM 708 O O . GLU A 1 82 ? 2.926 27.947 -3.355 1.00 47.25 82 GLU A O 1
ATOM 713 N N . LEU A 1 83 ? 2.186 25.883 -3.672 1.00 40.88 83 LEU A N 1
ATOM 714 C CA . LEU A 1 83 ? 3.533 25.314 -3.465 1.00 40.88 83 LEU A CA 1
ATOM 715 C C . LEU A 1 83 ? 3.780 24.059 -4.316 1.00 40.88 83 LEU A C 1
ATOM 717 O O . LEU A 1 83 ? 3.827 22.946 -3.791 1.00 40.88 83 LEU A O 1
ATOM 721 N N . ILE A 1 84 ? 3.956 24.270 -5.626 1.00 41.22 84 ILE A N 1
ATOM 722 C CA . ILE A 1 84 ? 4.908 23.547 -6.491 1.00 41.22 84 ILE A CA 1
ATOM 723 C C . ILE A 1 84 ? 5.442 24.543 -7.523 1.00 41.22 84 ILE A C 1
ATOM 725 O O . ILE A 1 84 ? 4.601 25.276 -8.088 1.00 41.22 84 ILE A O 1
#

Sequence (84 aa):
GWIVIVQRVNGDQSFYRNWATYKSGFGIYYRNFWLGLEKMHQLTTSADYRLRLEILISGKWYSDEYDHFKVFFILHLCYIPELI

Radius of gyration: 14.71 Å; chains: 1; bounding box: 34×40×30 Å

Foldseek 3Di:
DDDDQFDADDDPDDPPDDPVCQQCKDDDPPHGIGNHLVVQQVVLVVDFDKDKDWDQDPNDIDIDIDRGDHRDDPPPPVPDPPDD

pLDDT: mean 88.92, std 15.97, range [40.88, 98.25]

InterPro domains:
  IPR002181 Fibrinogen, alpha/beta/gamma chain, C-terminal globular domain [PF00147] (1-71)
  IPR002181 Fibrinogen, alpha/beta/gamma chain, C-terminal globular domain [PS51406] (1-71)
  IPR014716 Fibrinogen, alpha/beta/gamma chain, C-terminal globular, subdomain 1 [G3DSA:3.90.215.10] (1-72)
  IPR036056 Fibrinogen-like, C-terminal [SSF56496] (1-71)
  IPR050373 Fibrinogen C-terminal domain-containing protein [PTHR19143] (1-71)

Secondary structure (DSSP, 8-state):
-----EE-SSSSS-----HHHHHH-EE-TTSSEE--HHHHHHHHHHS---EEEEEEETTEEEEEEESS-------SSTT--S--

Organism: Helobdella robusta (NCBI:txid6412)